Protein AF-A0A538RX58-F1 (afdb_monomer)

Solvent-accessible surface area (backbone atoms only — not comparable to full-atom values): 6208 Å² total; per-residue (Å²): 136,82,86,80,87,74,82,78,65,51,44,87,53,84,50,58,79,30,66,42,41,58,89,56,46,35,53,77,46,45,59,101,43,71,81,45,42,56,52,70,62,22,20,57,83,70,78,24,70,17,90,49,61,47,66,46,66,58,78,89,60,48,51,90,62,42,38,82,47,76,80,51,98,40,33,25,27,46,24,38,63,47,74,40,32,39,45,56,51,52,50,51,59,58,67,35,59,86,58,54,40,82,71,49,102

Structure (mmCIF, N/CA/C/O backbone):
data_AF-A0A538RX58-F1
#
_entry.id   AF-A0A538RX58-F1
#
loop_
_atom_site.group_PDB
_atom_site.id
_atom_site.type_symbol
_atom_site.label_atom_id
_atom_site.label_alt_id
_atom_site.label_comp_id
_atom_site.label_asym_id
_atom_site.label_entity_id
_atom_site.label_seq_id
_atom_site.pdbx_PDB_ins_code
_atom_site.Cartn_x
_atom_site.Cartn_y
_atom_site.Cartn_z
_atom_site.occupancy
_atom_site.B_iso_or_equiv
_atom_site.auth_seq_id
_atom_site.auth_comp_id
_atom_site.auth_asym_id
_atom_site.auth_atom_id
_atom_site.pdbx_PDB_model_num
ATOM 1 N N . MET A 1 1 ? 0.007 29.037 -10.580 1.00 37.41 1 MET A N 1
ATOM 2 C CA . MET A 1 1 ? 1.053 28.336 -9.804 1.00 37.41 1 MET A CA 1
ATOM 3 C C . MET A 1 1 ? 0.387 27.692 -8.600 1.00 37.41 1 MET A C 1
ATOM 5 O O . MET A 1 1 ? -0.300 28.411 -7.888 1.00 37.41 1 MET A O 1
ATOM 9 N N . ARG A 1 2 ? 0.517 26.377 -8.388 1.00 37.91 2 ARG A N 1
ATOM 10 C CA . ARG A 1 2 ? 0.155 25.761 -7.100 1.00 37.91 2 ARG A CA 1
ATOM 11 C C . ARG A 1 2 ? 1.420 25.754 -6.229 1.00 37.91 2 ARG A C 1
ATOM 13 O O . ARG A 1 2 ? 2.435 25.262 -6.720 1.00 37.91 2 ARG A O 1
ATOM 20 N N . PRO A 1 3 ? 1.408 26.342 -5.022 1.00 44.53 3 PRO A N 1
ATOM 21 C CA . PRO A 1 3 ? 2.549 26.289 -4.115 1.00 44.53 3 PRO A CA 1
ATOM 22 C C . PRO A 1 3 ? 2.829 24.832 -3.747 1.00 44.53 3 PRO A C 1
ATOM 24 O O . PRO A 1 3 ? 1.912 24.100 -3.379 1.00 44.53 3 PRO A O 1
ATOM 27 N N . GLY A 1 4 ? 4.078 24.404 -3.903 1.00 45.44 4 GLY A N 1
ATOM 28 C CA . GLY A 1 4 ? 4.530 23.103 -3.435 1.00 45.44 4 GLY A CA 1
ATOM 29 C C . GLY A 1 4 ? 4.722 23.063 -1.919 1.00 45.44 4 GLY A C 1
ATOM 30 O O . GLY A 1 4 ? 4.778 24.091 -1.247 1.00 45.44 4 GLY A O 1
ATOM 31 N N . THR A 1 5 ? 4.914 21.835 -1.437 1.00 52.41 5 THR A N 1
ATOM 32 C CA . THR A 1 5 ? 5.430 21.436 -0.116 1.00 52.41 5 THR A CA 1
ATOM 33 C C . THR A 1 5 ? 4.485 21.527 1.081 1.00 52.41 5 THR A C 1
ATOM 35 O O . THR A 1 5 ? 4.715 22.225 2.059 1.00 52.41 5 THR A O 1
ATOM 38 N N . SER A 1 6 ? 3.481 20.662 1.076 1.00 47.69 6 SER A N 1
ATOM 39 C CA . SER A 1 6 ? 3.276 19.742 2.200 1.00 47.69 6 SER A CA 1
ATOM 40 C C . SER A 1 6 ? 2.978 18.395 1.557 1.00 47.69 6 SER A C 1
ATOM 42 O O . SER A 1 6 ? 2.060 18.316 0.744 1.00 47.69 6 SER A O 1
ATOM 44 N N . ALA A 1 7 ? 3.816 17.380 1.785 1.00 62.62 7 ALA A N 1
ATOM 45 C CA . ALA A 1 7 ? 3.441 16.029 1.386 1.00 62.62 7 ALA A CA 1
ATOM 46 C C . ALA A 1 7 ? 2.127 15.730 2.113 1.00 62.62 7 ALA A C 1
ATOM 48 O O . ALA A 1 7 ? 2.079 15.854 3.338 1.00 62.62 7 ALA A O 1
ATOM 49 N N . SER A 1 8 ? 1.057 15.462 1.367 1.00 76.38 8 SER A N 1
ATOM 50 C CA . SER A 1 8 ? -0.172 14.969 1.977 1.00 76.38 8 SER A CA 1
ATOM 51 C C . SER A 1 8 ? 0.196 13.711 2.761 1.00 76.38 8 SER A C 1
ATOM 53 O O . SER A 1 8 ? 0.907 12.869 2.206 1.00 76.38 8 SER A O 1
ATOM 55 N N . PRO A 1 9 ? -0.176 13.616 4.044 1.00 87.06 9 PRO A N 1
ATOM 56 C CA . PRO A 1 9 ? 0.128 12.425 4.814 1.00 87.06 9 PRO A CA 1
ATOM 57 C C . PRO A 1 9 ? -0.639 11.236 4.223 1.00 87.06 9 PRO A C 1
ATOM 59 O O . PRO A 1 9 ? -1.719 11.422 3.660 1.00 87.06 9 PRO A O 1
ATOM 62 N N . ASP A 1 10 ? -0.078 10.033 4.354 1.00 91.12 10 ASP A N 1
ATOM 63 C CA . ASP A 1 10 ? -0.690 8.803 3.831 1.00 91.12 10 ASP A CA 1
ATOM 64 C C . ASP A 1 10 ? -2.061 8.528 4.474 1.00 91.12 10 ASP A C 1
ATOM 66 O O . ASP A 1 10 ? -2.950 7.991 3.822 1.00 91.12 10 ASP A O 1
ATOM 70 N N . VAL A 1 11 ? -2.232 8.939 5.737 1.00 94.31 11 VAL A N 1
ATOM 71 C CA . VAL A 1 11 ? -3.494 8.969 6.492 1.00 94.31 11 VAL A CA 1
ATOM 72 C C . VAL A 1 11 ? -3.547 10.238 7.352 1.00 94.31 11 VAL A C 1
ATOM 74 O O . VAL A 1 11 ? -2.509 10.785 7.722 1.00 94.31 11 VAL A O 1
ATOM 77 N N . LEU A 1 12 ? -4.743 10.722 7.705 1.00 93.00 12 LEU A N 1
ATOM 78 C CA . LEU A 1 12 ? -4.903 11.943 8.518 1.00 93.00 12 LEU A CA 1
ATOM 79 C C . LEU A 1 12 ? -4.665 11.735 10.027 1.00 93.00 12 LEU A C 1
ATOM 81 O O . LEU A 1 12 ? -4.467 12.713 10.750 1.00 93.00 12 LEU A O 1
ATOM 85 N N . ALA A 1 13 ? -4.701 10.488 10.501 1.00 95.31 13 ALA A N 1
ATOM 86 C CA . ALA A 1 13 ? -4.491 10.124 11.900 1.00 95.31 13 ALA A CA 1
ATOM 87 C C . ALA A 1 13 ? -3.049 10.403 12.358 1.00 95.31 13 ALA A C 1
ATOM 89 O O . ALA A 1 13 ? -2.094 10.116 11.635 1.00 95.31 13 ALA A O 1
ATOM 90 N N . VAL A 1 14 ? -2.883 10.933 13.576 1.00 95.00 14 VAL A N 1
ATOM 91 C CA . VAL A 1 14 ? -1.569 11.325 14.122 1.00 95.00 14 VAL A CA 1
ATOM 92 C C . VAL A 1 14 ? -1.220 10.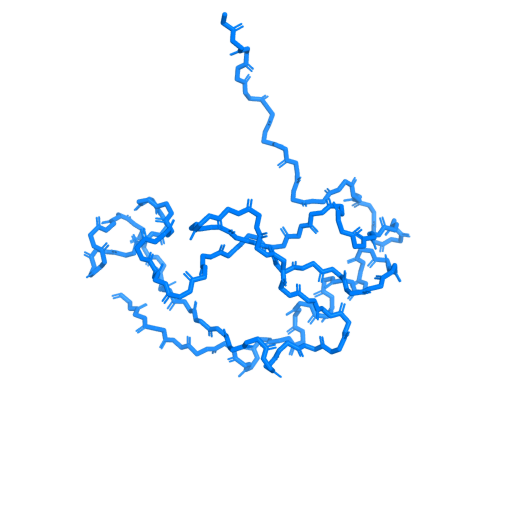537 15.383 1.00 95.00 14 VAL A C 1
ATOM 94 O O . VAL A 1 14 ? -0.078 10.113 15.552 1.00 95.00 14 VAL A O 1
ATOM 97 N N . ASN A 1 15 ? -2.187 10.336 16.277 1.00 97.69 15 ASN A N 1
ATOM 98 C CA . ASN A 1 15 ? -1.999 9.603 17.523 1.00 97.69 15 ASN A CA 1
ATOM 99 C C . ASN A 1 15 ? -2.380 8.126 17.352 1.00 97.69 15 ASN A C 1
ATOM 101 O O . ASN A 1 15 ? -3.286 7.820 16.579 1.00 97.69 15 ASN A O 1
ATOM 105 N N . PRO A 1 16 ? -1.784 7.205 18.130 1.00 97.75 16 PRO A N 1
ATOM 106 C CA . PRO A 1 16 ? -2.085 5.772 18.041 1.00 97.75 16 PRO A CA 1
ATOM 107 C C . PRO A 1 16 ? -3.571 5.423 18.197 1.00 97.75 16 PRO A C 1
ATOM 109 O O . PRO A 1 16 ? -4.029 4.432 17.643 1.00 97.75 16 PRO A O 1
ATOM 112 N N . THR A 1 17 ? -4.323 6.237 18.941 1.00 98.19 17 THR A N 1
ATOM 113 C CA . THR A 1 17 ? -5.758 6.053 19.203 1.00 98.19 17 THR A CA 1
ATOM 114 C C . THR A 1 17 ? -6.667 6.767 18.204 1.00 98.19 17 THR A C 1
ATOM 116 O O . THR A 1 17 ? -7.884 6.637 18.310 1.00 98.19 17 THR A O 1
ATOM 119 N N . ASP A 1 18 ? -6.111 7.563 17.288 1.00 98.06 18 ASP A N 1
ATOM 120 C CA . ASP A 1 18 ? -6.902 8.248 16.267 1.00 98.06 18 ASP A CA 1
ATOM 121 C C . ASP A 1 18 ? -7.493 7.215 15.304 1.00 98.06 18 ASP A C 1
ATOM 123 O O . ASP A 1 18 ? -6.868 6.197 15.006 1.00 98.06 18 ASP A O 1
ATOM 127 N N . SER A 1 19 ? -8.706 7.474 14.822 1.00 97.81 19 SER A N 1
ATOM 128 C CA . SER A 1 19 ? -9.387 6.586 13.880 1.00 97.81 19 SER A CA 1
ATOM 129 C C . SER A 1 19 ? -8.802 6.726 12.476 1.00 97.81 19 SER A C 1
ATOM 131 O O . SER A 1 19 ? -8.550 7.839 12.018 1.00 97.81 19 SER A O 1
ATOM 133 N N . VAL A 1 20 ? -8.674 5.601 11.779 1.00 98.00 20 VAL A N 1
ATOM 134 C CA . VAL A 1 20 ? -8.426 5.500 10.339 1.00 98.00 20 VAL A CA 1
ATOM 135 C C . VAL A 1 20 ? -9.594 4.723 9.737 1.00 98.00 20 VAL A C 1
ATOM 137 O O . VAL A 1 20 ? -9.904 3.616 10.187 1.00 98.00 20 VAL A O 1
ATOM 140 N N . CYS A 1 21 ? -10.279 5.313 8.763 1.00 97.44 21 CYS A N 1
ATOM 141 C CA . CYS A 1 21 ? -11.409 4.698 8.077 1.00 97.44 21 CYS A CA 1
ATOM 142 C C . CYS A 1 21 ? -11.021 4.256 6.654 1.00 97.44 21 CYS A C 1
ATOM 144 O O . CYS A 1 21 ? -10.104 4.832 6.063 1.00 97.44 21 CYS A O 1
ATOM 146 N N . PRO A 1 22 ? -11.742 3.281 6.068 1.00 97.75 22 PRO A N 1
ATOM 147 C CA . PRO A 1 22 ? -11.632 2.990 4.640 1.00 97.75 22 PRO A CA 1
ATOM 148 C C . PRO A 1 22 ? -11.812 4.273 3.814 1.00 97.75 22 PRO A C 1
ATOM 150 O O . PRO A 1 22 ? -12.714 5.071 4.092 1.00 97.75 22 PRO A O 1
ATOM 153 N N . GLY A 1 23 ? -10.954 4.490 2.817 1.00 95.44 23 GLY A N 1
ATOM 154 C CA . GLY A 1 23 ? -10.936 5.702 1.996 1.00 95.44 23 GLY A CA 1
ATOM 155 C C . GLY A 1 23 ? -10.150 6.898 2.557 1.00 95.44 23 GLY A C 1
ATOM 156 O O . GLY A 1 23 ? -9.952 7.861 1.814 1.00 95.44 23 GLY A O 1
ATOM 157 N N . ASP A 1 24 ? -9.646 6.850 3.798 1.00 94.38 24 ASP A N 1
ATOM 158 C CA . ASP A 1 24 ? -8.797 7.918 4.371 1.00 94.38 24 ASP A CA 1
ATOM 159 C C . ASP A 1 24 ? -7.350 7.899 3.839 1.00 94.38 24 ASP A C 1
ATOM 161 O O . ASP A 1 24 ? -6.551 8.779 4.174 1.00 94.38 24 ASP A O 1
ATOM 165 N N . GLY A 1 25 ? -7.016 6.907 3.008 1.00 94.75 25 GLY A N 1
ATOM 166 C CA . GLY A 1 25 ? -5.677 6.659 2.487 1.00 94.75 25 GLY A CA 1
ATOM 167 C C . GLY A 1 25 ? -5.037 5.419 3.110 1.00 94.75 25 GLY A C 1
ATOM 168 O O . GLY A 1 25 ? -5.701 4.608 3.750 1.00 94.75 25 GLY A O 1
ATOM 169 N N . GLY A 1 26 ? -3.738 5.243 2.891 1.00 96.50 26 GLY A N 1
ATOM 170 C CA . GLY A 1 26 ? -3.040 4.035 3.310 1.00 96.50 26 GLY A CA 1
ATOM 171 C C . GLY A 1 26 ? -1.636 3.918 2.735 1.00 96.50 26 GLY A C 1
ATOM 172 O O . GLY A 1 26 ? -1.069 4.870 2.198 1.00 96.50 26 GLY A O 1
ATOM 173 N N . MET A 1 27 ? -1.060 2.723 2.840 1.00 96.81 27 MET A N 1
ATOM 174 C CA . MET A 1 27 ? 0.288 2.463 2.347 1.00 96.81 27 MET A CA 1
ATOM 175 C C . MET A 1 27 ? 0.282 2.369 0.818 1.00 96.81 27 MET A C 1
ATOM 177 O O . MET A 1 27 ? -0.330 1.466 0.252 1.00 96.81 27 MET A O 1
ATOM 181 N N . SER A 1 28 ? 0.980 3.291 0.154 1.00 96.00 28 SER A N 1
ATOM 182 C CA . SER A 1 28 ? 1.081 3.338 -1.311 1.00 96.00 28 SER A CA 1
ATOM 183 C C . SER A 1 28 ? 1.764 2.094 -1.891 1.00 96.00 28 SER A C 1
ATOM 185 O O . SER A 1 28 ? 2.843 1.700 -1.439 1.00 96.00 28 SER A O 1
ATOM 187 N N . VAL A 1 29 ? 1.184 1.530 -2.949 1.00 96.94 29 VAL A N 1
ATOM 188 C CA . VAL A 1 29 ? 1.716 0.390 -3.708 1.00 96.94 29 VAL A CA 1
ATOM 189 C C . VAL A 1 29 ? 1.528 0.603 -5.216 1.00 96.94 29 VAL A C 1
ATOM 191 O O . VAL A 1 29 ? 0.706 1.410 -5.651 1.00 96.94 29 VAL A O 1
ATOM 194 N N . ALA A 1 30 ? 2.303 -0.117 -6.030 1.00 97.00 30 ALA A N 1
ATOM 195 C CA . ALA A 1 30 ? 2.083 -0.207 -7.473 1.00 97.00 30 ALA A CA 1
ATOM 196 C C . ALA A 1 30 ? 1.505 -1.598 -7.794 1.00 97.00 30 ALA A C 1
ATOM 198 O O . ALA A 1 30 ? 2.161 -2.585 -7.450 1.00 97.00 30 ALA A O 1
ATOM 199 N N . PRO A 1 31 ? 0.312 -1.695 -8.408 1.00 96.25 31 PRO A N 1
ATOM 200 C CA . PRO A 1 31 ? -0.266 -2.977 -8.801 1.00 96.25 31 PRO A CA 1
ATOM 201 C C . PRO A 1 31 ? 0.437 -3.556 -10.034 1.00 96.25 31 PRO A C 1
ATOM 203 O O . PRO A 1 31 ? 0.870 -2.800 -10.904 1.00 96.25 31 PRO A O 1
ATOM 206 N N . ASP A 1 32 ? 0.489 -4.889 -10.106 1.00 92.88 32 ASP A N 1
ATOM 207 C CA . ASP A 1 32 ? 0.906 -5.743 -11.235 1.00 92.88 32 ASP A CA 1
ATOM 208 C C . ASP A 1 32 ? 2.335 -5.556 -11.781 1.00 92.88 32 ASP A C 1
ATOM 210 O O . ASP A 1 32 ? 3.121 -6.503 -11.827 1.00 92.88 32 ASP A O 1
ATOM 214 N N . ASP A 1 33 ? 2.682 -4.346 -12.220 1.00 92.81 33 ASP A N 1
ATOM 215 C CA . ASP A 1 33 ? 3.961 -4.007 -12.836 1.00 92.81 33 ASP A CA 1
ATOM 216 C C . ASP A 1 33 ? 4.782 -3.089 -11.913 1.00 92.81 33 ASP A C 1
ATOM 218 O O . ASP A 1 33 ? 4.414 -1.927 -11.689 1.00 92.81 33 ASP A O 1
ATOM 222 N N . PRO A 1 34 ? 5.962 -3.526 -11.429 1.00 93.06 34 PRO A N 1
ATOM 223 C CA . PRO A 1 34 ? 6.833 -2.666 -10.635 1.00 93.06 34 PRO A CA 1
ATOM 224 C C . PRO A 1 34 ? 7.351 -1.455 -11.431 1.00 93.06 34 PRO A C 1
ATOM 226 O O . PRO A 1 34 ? 7.859 -0.506 -10.832 1.00 93.06 34 PRO A O 1
ATOM 229 N N . GLY A 1 35 ? 7.195 -1.429 -12.760 1.00 93.31 35 GLY A N 1
ATOM 230 C CA . GLY A 1 35 ? 7.355 -0.252 -13.613 1.00 93.31 35 GLY A CA 1
ATOM 231 C C . GLY A 1 35 ? 6.433 0.923 -13.257 1.00 93.31 35 GLY A C 1
ATOM 232 O O . GLY A 1 35 ? 6.776 2.064 -13.582 1.00 93.31 35 GLY A O 1
ATOM 233 N 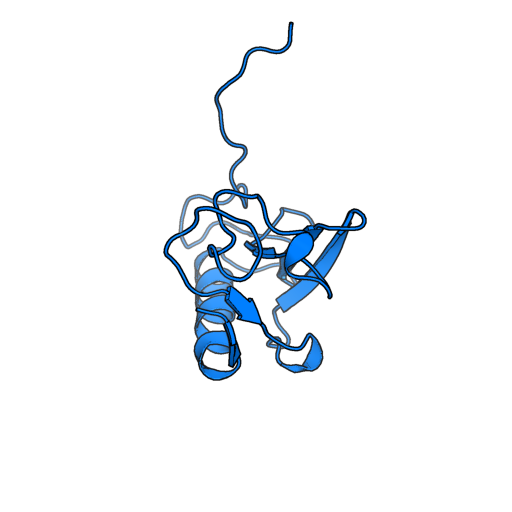N . GLY A 1 36 ? 5.337 0.688 -12.527 1.00 93.88 36 GLY A N 1
ATOM 234 C CA . GLY A 1 36 ? 4.470 1.730 -11.966 1.00 93.88 36 GLY A CA 1
ATOM 235 C C . GLY A 1 36 ? 5.102 2.514 -10.809 1.00 93.88 36 GLY A C 1
ATOM 236 O O . GLY A 1 36 ? 4.756 3.672 -10.575 1.00 93.88 36 GLY A O 1
ATOM 237 N N . LEU A 1 37 ? 6.099 1.941 -10.122 1.00 95.12 37 LEU A N 1
ATOM 238 C CA . LEU A 1 37 ? 6.782 2.616 -9.017 1.00 95.12 37 LEU A CA 1
ATOM 239 C C . LEU A 1 37 ? 7.567 3.848 -9.507 1.00 95.12 37 LEU A C 1
ATOM 241 O O . LEU A 1 37 ? 8.202 3.798 -10.567 1.00 95.12 37 LEU A O 1
ATOM 245 N N . PRO A 1 38 ? 7.645 4.937 -8.717 1.00 94.25 38 PRO A N 1
ATOM 246 C CA . PRO A 1 38 ? 8.464 6.095 -9.058 1.00 94.25 38 PRO A CA 1
ATOM 247 C C . PRO A 1 38 ? 9.930 5.723 -9.312 1.00 94.25 38 PRO A C 1
ATOM 249 O O . PRO A 1 38 ? 10.519 4.916 -8.593 1.00 94.25 38 PRO A O 1
ATOM 252 N N . ARG A 1 39 ? 10.578 6.389 -10.278 1.00 95.25 39 ARG A N 1
ATOM 253 C CA . ARG A 1 39 ? 11.976 6.111 -10.677 1.00 95.25 39 ARG A CA 1
ATOM 254 C C . ARG A 1 39 ? 12.970 6.070 -9.506 1.00 95.25 39 ARG A C 1
ATOM 256 O O . ARG A 1 39 ? 13.937 5.317 -9.552 1.00 95.25 39 ARG A O 1
ATOM 263 N N . HIS A 1 40 ? 12.755 6.886 -8.474 1.00 94.81 40 HIS A N 1
ATOM 264 C CA . HIS A 1 40 ? 13.628 6.945 -7.297 1.00 94.81 40 HIS A CA 1
ATOM 265 C C . HIS A 1 40 ? 13.385 5.818 -6.276 1.00 94.81 40 HIS A C 1
ATOM 267 O O . HIS A 1 40 ? 14.198 5.649 -5.374 1.00 94.81 40 HIS A O 1
ATOM 273 N N . ARG A 1 41 ? 12.287 5.063 -6.409 1.00 94.44 41 ARG A N 1
ATOM 274 C CA . ARG A 1 41 ? 11.945 3.887 -5.591 1.00 94.44 41 ARG A CA 1
ATOM 275 C C . ARG A 1 41 ? 12.273 2.565 -6.283 1.00 94.44 41 ARG A C 1
ATOM 277 O O . ARG A 1 41 ? 12.444 1.565 -5.604 1.00 94.44 41 ARG A O 1
ATOM 284 N N . ARG A 1 42 ? 12.392 2.555 -7.613 1.00 95.12 42 ARG A N 1
ATOM 285 C CA . ARG A 1 42 ? 12.782 1.361 -8.379 1.00 95.12 42 ARG A CA 1
ATOM 286 C C . ARG A 1 42 ? 14.297 1.146 -8.380 1.00 95.12 42 ARG A C 1
ATOM 288 O O . ARG A 1 42 ? 15.015 2.123 -8.601 1.00 95.12 42 ARG A O 1
ATOM 295 N N . PRO A 1 43 ? 14.795 -0.090 -8.232 1.00 95.88 43 PRO A N 1
ATOM 296 C CA . PRO A 1 43 ? 16.209 -0.403 -8.391 1.00 95.88 43 PRO A CA 1
ATOM 297 C C . PRO A 1 43 ? 16.673 -0.263 -9.847 1.00 95.88 43 PRO A C 1
ATOM 299 O O . PRO A 1 43 ? 15.872 -0.175 -10.784 1.00 95.88 43 PRO A O 1
ATOM 302 N N . ALA A 1 44 ? 17.994 -0.248 -10.046 1.00 95.81 44 ALA A N 1
ATOM 303 C CA . ALA A 1 44 ? 18.611 -0.106 -11.368 1.00 95.81 44 ALA A CA 1
ATOM 304 C C . ALA A 1 44 ? 18.230 -1.243 -12.333 1.00 95.81 44 ALA A C 1
ATOM 306 O O . ALA A 1 44 ? 18.064 -1.000 -13.528 1.00 95.81 44 ALA A O 1
ATOM 307 N N . SER A 1 45 ? 18.019 -2.454 -11.809 1.00 94.75 45 SER A N 1
ATOM 308 C CA . SER A 1 45 ? 17.525 -3.626 -12.546 1.00 94.75 45 SER A CA 1
ATOM 309 C C . SER A 1 45 ? 16.145 -3.405 -13.186 1.00 94.75 45 SER A C 1
ATOM 311 O O . SER A 1 45 ? 15.840 -4.031 -14.196 1.00 94.75 45 SER A O 1
ATOM 313 N N . LEU A 1 46 ? 15.353 -2.454 -12.672 1.00 94.44 46 LEU A N 1
ATOM 314 C CA . LEU A 1 46 ? 14.059 -2.016 -13.217 1.00 94.44 46 LEU A CA 1
ATOM 315 C C . LEU A 1 46 ? 14.111 -0.597 -13.823 1.00 94.44 46 LEU A C 1
ATOM 317 O O . LEU A 1 46 ? 13.119 0.143 -13.844 1.00 94.44 46 LEU A O 1
ATOM 321 N N . GLY A 1 47 ? 15.294 -0.159 -14.263 1.00 94.50 47 GLY A N 1
ATOM 322 C CA . GLY A 1 47 ? 15.493 1.151 -14.893 1.00 94.50 47 GLY A CA 1
ATOM 323 C C . GLY A 1 47 ? 15.320 2.350 -13.950 1.00 94.50 47 GLY A C 1
ATOM 324 O O . GLY A 1 47 ? 15.069 3.468 -14.411 1.00 94.50 47 GLY A O 1
ATOM 325 N N . GLY A 1 48 ? 15.404 2.136 -12.635 1.00 95.81 48 GLY A N 1
ATOM 326 C CA . GLY A 1 48 ? 15.347 3.187 -11.620 1.00 95.81 48 GLY A CA 1
ATOM 327 C C . GLY A 1 48 ? 16.713 3.600 -11.062 1.00 95.81 48 GLY A C 1
ATOM 328 O O . GLY A 1 48 ? 17.759 3.299 -11.632 1.00 95.81 48 GLY A O 1
ATOM 329 N N . ILE A 1 49 ? 16.691 4.348 -9.956 1.00 97.06 49 ILE A N 1
ATOM 330 C CA . ILE A 1 49 ? 17.887 4.783 -9.198 1.00 97.06 49 ILE A CA 1
ATOM 331 C C . ILE A 1 49 ? 17.777 4.520 -7.688 1.00 97.06 49 ILE A C 1
ATOM 333 O O . ILE A 1 49 ? 18.613 4.989 -6.914 1.00 97.06 49 ILE A O 1
ATOM 337 N N . GLY A 1 50 ? 16.720 3.830 -7.267 1.00 95.38 50 GLY A N 1
ATOM 338 C CA . GLY A 1 50 ? 16.538 3.371 -5.899 1.00 95.38 50 GLY A CA 1
ATOM 339 C C . GLY A 1 50 ? 17.616 2.363 -5.509 1.00 95.38 50 GLY A C 1
ATOM 340 O O . GLY A 1 50 ? 18.202 1.690 -6.359 1.00 95.38 50 GLY A O 1
ATOM 341 N N . ARG A 1 51 ? 17.896 2.293 -4.208 1.00 95.50 51 ARG A N 1
ATOM 342 C CA . ARG A 1 51 ? 18.868 1.352 -3.626 1.00 95.50 51 ARG A CA 1
ATOM 343 C C . ARG A 1 51 ? 18.201 0.152 -2.964 1.00 95.50 51 ARG A C 1
ATOM 345 O O . ARG A 1 51 ? 18.885 -0.815 -2.645 1.00 95.50 51 ARG A O 1
ATOM 352 N N . ASP A 1 52 ? 16.897 0.248 -2.737 1.00 95.19 52 ASP A N 1
ATOM 353 C CA . ASP A 1 52 ? 16.132 -0.752 -2.013 1.00 95.19 52 ASP A CA 1
ATOM 354 C C . ASP A 1 52 ? 15.538 -1.787 -2.982 1.00 95.19 52 ASP A C 1
ATOM 356 O O . ASP A 1 52 ? 15.184 -1.436 -4.114 1.00 95.19 52 ASP A O 1
ATOM 360 N N . PRO A 1 53 ? 15.416 -3.057 -2.553 1.00 95.94 53 PRO A N 1
ATOM 361 C CA . PRO A 1 53 ? 14.656 -4.060 -3.288 1.00 95.94 53 PRO A CA 1
ATOM 362 C C . PRO A 1 53 ? 13.194 -3.667 -3.479 1.00 95.94 53 PRO A C 1
ATOM 364 O O . PRO A 1 53 ? 12.609 -2.971 -2.649 1.00 95.94 53 PRO A O 1
ATOM 367 N N . VAL A 1 54 ? 12.574 -4.246 -4.506 1.00 96.88 54 VAL A N 1
ATOM 368 C CA . VAL A 1 54 ? 11.113 -4.287 -4.621 1.00 96.88 54 VAL A CA 1
ATOM 369 C C . VAL A 1 54 ? 10.614 -5.600 -4.033 1.00 96.88 54 VAL A C 1
ATOM 371 O O . VAL A 1 54 ? 11.153 -6.674 -4.322 1.00 96.88 54 VAL A O 1
ATOM 374 N N . TRP A 1 55 ? 9.572 -5.499 -3.219 1.00 97.56 55 TRP A N 1
ATOM 375 C CA . TRP A 1 55 ? 8.830 -6.621 -2.658 1.00 97.56 55 TRP A CA 1
ATOM 376 C C . TRP A 1 55 ? 7.414 -6.607 -3.221 1.00 97.56 55 TRP A C 1
ATOM 378 O O . TRP A 1 55 ? 6.908 -5.543 -3.575 1.00 97.56 55 TRP A O 1
ATOM 388 N N . TYR A 1 56 ? 6.791 -7.776 -3.285 1.00 97.44 56 TYR A N 1
ATOM 389 C CA . TYR A 1 56 ? 5.392 -7.918 -3.668 1.00 97.44 56 TYR A CA 1
ATOM 390 C C . TYR A 1 56 ? 4.644 -8.764 -2.640 1.00 97.44 56 TYR A C 1
ATOM 392 O O . TYR A 1 56 ? 5.253 -9.534 -1.892 1.00 97.44 56 TYR A O 1
ATOM 400 N N . ILE A 1 57 ? 3.330 -8.600 -2.616 1.00 97.94 57 ILE A N 1
ATOM 401 C CA . ILE A 1 57 ? 2.378 -9.376 -1.829 1.00 97.94 57 ILE A CA 1
ATOM 402 C C . ILE A 1 57 ? 1.178 -9.663 -2.733 1.00 97.94 57 ILE A C 1
ATOM 404 O O . ILE A 1 57 ? 0.858 -8.836 -3.588 1.00 97.94 57 ILE A O 1
ATOM 408 N N . GLU A 1 58 ? 0.562 -10.830 -2.579 1.00 97.06 58 GLU A N 1
ATOM 409 C CA . GLU A 1 58 ? -0.701 -11.139 -3.255 1.00 97.06 58 GLU A CA 1
ATOM 410 C C . GLU A 1 58 ? -1.858 -10.515 -2.467 1.00 97.06 58 GLU A C 1
ATOM 412 O O . GLU A 1 58 ? -1.797 -10.433 -1.242 1.00 97.06 58 GLU A O 1
ATOM 417 N N . GLU A 1 59 ? -2.927 -10.096 -3.139 1.00 95.69 59 GLU A N 1
ATOM 418 C CA . GLU A 1 59 ? -4.084 -9.498 -2.455 1.00 95.69 59 GLU A CA 1
ATOM 419 C C . GLU A 1 59 ? -4.730 -10.473 -1.454 1.00 95.69 59 GLU A C 1
ATOM 421 O O . GLU A 1 59 ? -5.066 -10.078 -0.340 1.00 95.69 59 GLU A O 1
ATOM 426 N N . ASP A 1 60 ? -4.781 -11.767 -1.791 1.00 95.56 60 ASP A N 1
ATOM 427 C CA . ASP A 1 60 ? -5.267 -12.840 -0.907 1.00 95.56 60 ASP A CA 1
ATOM 428 C C . ASP A 1 60 ? -4.397 -13.041 0.351 1.00 95.56 60 ASP A C 1
ATOM 430 O O . ASP A 1 60 ? -4.848 -13.632 1.334 1.00 95.56 60 ASP A O 1
ATOM 434 N N . ASP A 1 61 ? -3.147 -12.565 0.327 1.00 97.19 61 ASP A N 1
ATOM 435 C CA . ASP A 1 61 ? -2.227 -12.624 1.463 1.00 97.19 61 ASP A CA 1
ATOM 436 C C . ASP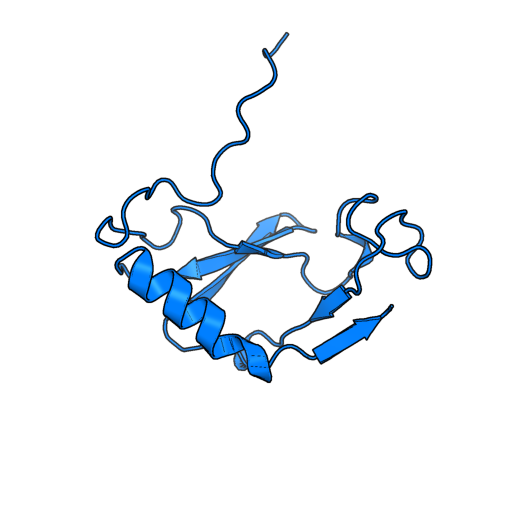 A 1 61 ? -2.393 -11.402 2.407 1.00 97.19 61 ASP A C 1
ATOM 438 O O . ASP A 1 61 ? -1.715 -11.314 3.442 1.00 97.19 61 ASP A O 1
ATOM 442 N N . LEU A 1 62 ? -3.289 -10.453 2.089 1.00 96.38 62 LEU A N 1
ATOM 443 C CA . LEU A 1 62 ? -3.660 -9.367 2.997 1.00 96.38 62 LEU A CA 1
ATOM 444 C C . LEU A 1 62 ? -4.496 -9.903 4.169 1.00 96.38 62 LEU A C 1
ATOM 446 O O . LEU A 1 62 ? -5.348 -10.779 4.034 1.00 96.38 62 LEU A O 1
ATOM 450 N N . ALA A 1 63 ? -4.243 -9.369 5.366 1.00 90.38 63 ALA A N 1
ATOM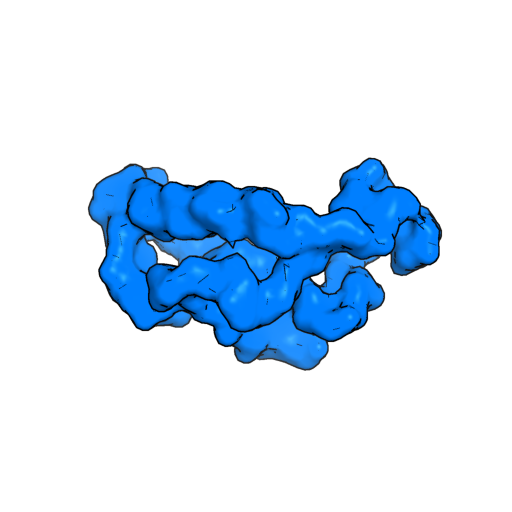 451 C CA . ALA A 1 63 ? -5.053 -9.694 6.536 1.00 90.38 63 ALA A CA 1
ATOM 452 C C . ALA A 1 63 ? -6.502 -9.196 6.340 1.00 90.38 63 ALA A C 1
ATOM 454 O O . ALA A 1 63 ? -6.682 -8.169 5.695 1.00 90.38 63 ALA A O 1
ATOM 455 N N . PRO A 1 64 ? -7.527 -9.819 6.960 1.00 93.19 64 PRO A N 1
ATOM 456 C CA . PRO A 1 64 ? -8.936 -9.426 6.779 1.00 93.19 64 PRO A CA 1
ATOM 457 C C . PRO A 1 64 ? -9.263 -7.964 7.123 1.00 93.19 64 PRO A C 1
ATOM 459 O O . PRO A 1 64 ? -10.277 -7.426 6.684 1.00 93.19 64 PRO A O 1
ATOM 462 N N . ASP A 1 65 ? -8.415 -7.335 7.936 1.00 97.06 65 ASP A N 1
ATOM 463 C CA . ASP A 1 65 ? -8.520 -5.937 8.355 1.00 97.06 65 ASP A CA 1
ATOM 464 C C . ASP A 1 65 ? -7.929 -4.952 7.322 1.00 97.06 65 ASP A C 1
ATOM 466 O O . ASP A 1 65 ? -8.030 -3.740 7.496 1.00 97.06 65 ASP A O 1
ATOM 470 N N . LEU A 1 66 ? -7.323 -5.451 6.243 1.00 98.38 66 LEU A N 1
ATOM 471 C CA . LEU A 1 66 ? -6.714 -4.669 5.173 1.00 98.38 66 LEU A CA 1
ATOM 472 C C . LEU A 1 66 ? -7.380 -4.988 3.837 1.00 98.38 66 LEU A C 1
ATOM 474 O O . LEU A 1 66 ? -7.757 -6.128 3.579 1.00 98.38 66 LEU A O 1
ATOM 478 N N . GLU A 1 67 ? -7.456 -3.995 2.964 1.00 98.00 67 GLU A N 1
ATOM 479 C CA . GLU A 1 67 ? -7.864 -4.181 1.576 1.00 98.00 67 GLU A CA 1
ATOM 480 C C . GLU A 1 67 ? -6.976 -3.374 0.630 1.00 98.00 67 GLU A C 1
ATOM 482 O O . GLU A 1 67 ? -6.407 -2.340 0.999 1.00 98.00 67 GLU A O 1
ATOM 487 N N . PHE A 1 68 ? -6.837 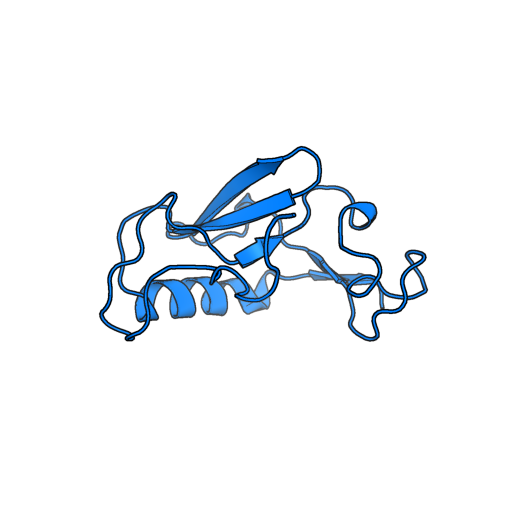-3.864 -0.600 1.00 98.06 68 PHE A N 1
ATOM 488 C CA . PHE A 1 68 ? -6.219 -3.106 -1.674 1.00 98.06 68 PHE A CA 1
ATOM 489 C C . PHE A 1 68 ? -7.281 -2.257 -2.375 1.00 98.06 68 PHE A C 1
ATOM 491 O O . PHE A 1 68 ? -8.271 -2.770 -2.893 1.00 98.06 68 PHE A O 1
ATOM 498 N N . ARG A 1 69 ? -7.047 -0.946 -2.455 1.00 97.12 69 ARG A N 1
ATOM 499 C CA . ARG A 1 69 ? -7.857 -0.029 -3.257 1.00 97.12 69 ARG A CA 1
ATOM 500 C C . ARG A 1 69 ? -7.005 0.615 -4.337 1.00 97.12 69 ARG A C 1
ATOM 502 O O . ARG A 1 69 ? -6.142 1.452 -4.065 1.00 97.12 69 ARG A O 1
ATOM 509 N N . GLN A 1 70 ? -7.298 0.284 -5.589 1.00 96.94 70 GLN A N 1
ATOM 510 C CA . GLN A 1 70 ? -6.678 0.931 -6.738 1.00 96.94 70 GLN A CA 1
ATOM 511 C C . GLN A 1 70 ? -7.281 2.325 -6.970 1.00 96.94 70 GLN A C 1
ATOM 513 O O . GLN A 1 70 ? -8.491 2.464 -7.148 1.00 96.94 70 GLN A O 1
ATOM 518 N N . ASP A 1 71 ? -6.444 3.365 -6.988 1.00 94.06 71 ASP A N 1
ATOM 519 C CA . ASP A 1 71 ? -6.881 4.750 -7.225 1.00 94.06 71 ASP A CA 1
ATOM 520 C C . ASP A 1 71 ? -6.474 5.290 -8.608 1.00 94.06 71 ASP A C 1
ATOM 522 O O . ASP A 1 71 ? -7.020 6.293 -9.076 1.00 94.06 71 ASP A O 1
ATOM 526 N N . SER A 1 72 ? -5.557 4.610 -9.303 1.00 94.50 72 SER A N 1
ATOM 527 C CA . SER A 1 72 ? -5.193 4.891 -10.690 1.00 94.50 72 SER A CA 1
ATOM 528 C C . SER A 1 72 ? -4.605 3.657 -11.381 1.00 94.50 72 SER A C 1
ATOM 530 O O . SER A 1 72 ? -4.354 2.626 -10.765 1.00 94.50 72 SER A O 1
ATOM 532 N N . ALA A 1 73 ? -4.325 3.757 -12.681 1.00 94.19 73 ALA A N 1
ATOM 533 C CA . ALA A 1 73 ? -3.806 2.632 -13.462 1.00 94.19 73 ALA A CA 1
ATOM 534 C C . ALA A 1 73 ? -2.461 2.065 -12.959 1.00 94.19 73 ALA A C 1
ATOM 536 O O . ALA A 1 73 ? -2.157 0.915 -13.244 1.00 94.19 73 ALA A O 1
ATOM 537 N N . VAL A 1 74 ? -1.655 2.857 -12.243 1.00 95.06 74 VAL A N 1
ATOM 538 C CA . VAL A 1 74 ? -0.296 2.475 -11.801 1.00 95.06 74 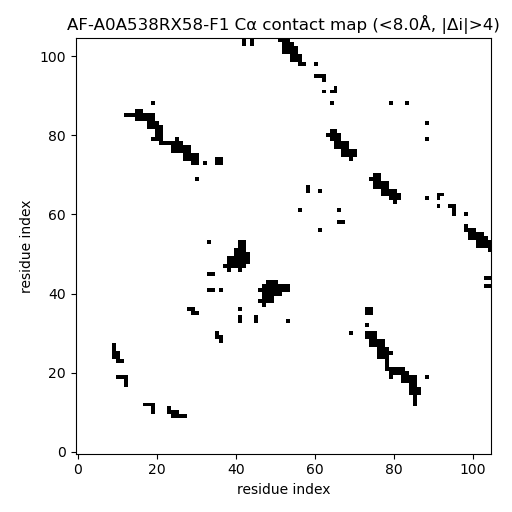VAL A CA 1
ATOM 539 C C . VAL A 1 74 ? -0.084 2.641 -10.296 1.00 95.06 74 VAL A C 1
ATOM 541 O O . VAL A 1 74 ? 1.042 2.528 -9.816 1.00 95.06 74 VAL A O 1
ATOM 544 N N . HIS A 1 75 ? -1.148 2.952 -9.556 1.00 96.12 75 HIS A N 1
ATOM 545 C CA . HIS A 1 75 ? -1.086 3.235 -8.129 1.00 96.12 75 HIS A CA 1
ATOM 546 C C . HIS A 1 75 ? -2.337 2.717 -7.424 1.00 96.12 75 HIS A C 1
ATOM 548 O O . HIS A 1 75 ? -3.448 2.754 -7.958 1.00 96.12 75 HIS A O 1
ATOM 554 N N . GLY A 1 76 ? -2.136 2.253 -6.203 1.00 96.75 76 GLY A N 1
ATOM 555 C CA . GLY A 1 76 ? -3.199 2.024 -5.250 1.00 96.75 76 GLY A CA 1
ATOM 556 C C . GLY A 1 76 ? -2.650 2.085 -3.838 1.00 96.75 76 GLY A C 1
ATOM 557 O O . GLY A 1 76 ? -1.467 2.353 -3.616 1.00 96.75 76 GLY A O 1
ATOM 558 N N . VAL A 1 77 ? -3.524 1.834 -2.880 1.00 97.69 77 VAL A N 1
ATOM 559 C CA . VAL A 1 77 ? -3.185 1.848 -1.462 1.00 97.69 77 VAL A CA 1
ATOM 560 C C . VAL A 1 77 ? -3.640 0.557 -0.804 1.00 97.69 77 VAL A C 1
ATOM 562 O O . VAL A 1 77 ? -4.669 -0.001 -1.174 1.00 97.69 77 VAL A O 1
ATOM 565 N N . ILE A 1 78 ? -2.869 0.094 0.175 1.00 98.31 78 ILE A N 1
ATOM 566 C CA . ILE A 1 78 ? -3.350 -0.856 1.178 1.00 98.31 78 ILE A CA 1
ATOM 567 C C . ILE A 1 78 ? -3.918 -0.021 2.323 1.00 98.31 78 ILE A C 1
ATOM 569 O O . ILE A 1 78 ? -3.171 0.712 2.981 1.00 98.31 78 ILE A O 1
ATOM 573 N N . GLU A 1 79 ? -5.225 -0.105 2.533 1.00 98.25 79 GLU A N 1
ATOM 574 C CA . GLU A 1 79 ? -5.973 0.674 3.524 1.00 98.25 79 GLU A CA 1
ATOM 575 C C . GLU A 1 79 ? -6.781 -0.239 4.461 1.00 98.25 79 GLU A C 1
ATOM 577 O O . GLU A 1 79 ? -6.854 -1.446 4.219 1.00 98.25 79 GLU A O 1
ATOM 582 N N . PRO A 1 80 ? -7.347 0.280 5.566 1.00 98.25 80 PRO A N 1
ATOM 583 C CA . PRO A 1 80 ? -8.229 -0.513 6.413 1.00 98.25 80 PRO A CA 1
ATOM 584 C C . PRO A 1 80 ? -9.495 -0.944 5.664 1.00 98.25 80 PRO A C 1
ATOM 586 O O . PRO A 1 80 ? -10.123 -0.113 5.019 1.00 98.25 80 PRO A O 1
ATOM 589 N N . SER A 1 81 ? -9.941 -2.189 5.850 1.00 97.94 81 SER A N 1
ATOM 590 C CA . SER A 1 81 ? -11.243 -2.676 5.347 1.00 97.94 81 SER A CA 1
ATOM 591 C C . SER A 1 81 ? -12.430 -2.284 6.246 1.00 97.94 81 SER A C 1
ATOM 593 O O . SER A 1 81 ? -13.603 -2.421 5.891 1.00 97.94 81 SER A O 1
ATOM 595 N N . ARG A 1 82 ? -12.137 -1.778 7.450 1.00 97.81 82 ARG A N 1
ATOM 596 C CA . ARG A 1 82 ? -13.096 -1.267 8.440 1.00 97.81 82 ARG A CA 1
ATOM 597 C C . ARG A 1 82 ? -12.468 -0.140 9.265 1.00 97.81 82 ARG A C 1
ATOM 599 O O . ARG A 1 82 ? -11.245 -0.078 9.355 1.00 97.81 82 ARG A O 1
ATOM 606 N N . PRO A 1 83 ? -13.264 0.708 9.941 1.00 98.12 83 PRO A N 1
ATOM 607 C CA . PRO A 1 83 ? -12.719 1.653 10.908 1.00 98.12 83 PRO A CA 1
ATOM 608 C C . PRO A 1 83 ? -11.913 0.943 12.007 1.00 98.12 83 PRO A C 1
ATOM 610 O O . PRO A 1 83 ? -12.364 -0.057 12.581 1.00 98.12 83 PRO A O 1
ATOM 613 N N . MET A 1 84 ? -10.729 1.473 12.297 1.00 98.38 84 MET A N 1
ATOM 614 C CA . MET A 1 84 ? -9.840 1.016 13.367 1.00 98.38 84 MET A CA 1
ATOM 615 C C . MET A 1 84 ? -8.940 2.159 13.837 1.00 98.38 84 MET A C 1
ATOM 617 O O . MET A 1 84 ? -8.888 3.220 13.219 1.00 98.38 84 MET A O 1
ATOM 621 N N . THR A 1 85 ? -8.237 1.968 14.944 1.00 98.50 85 THR A N 1
ATOM 622 C CA . THR A 1 85 ? -7.231 2.925 15.413 1.00 98.50 85 THR A CA 1
ATOM 623 C C . THR A 1 85 ? -5.974 2.895 14.538 1.00 98.50 85 THR A C 1
ATOM 625 O O . THR A 1 85 ? -5.666 1.885 13.903 1.00 98.50 85 THR A O 1
ATOM 628 N N . LEU A 1 86 ? -5.200 3.983 14.528 1.00 98.31 86 LEU A N 1
ATOM 629 C CA . LEU A 1 86 ? -3.914 4.040 13.827 1.00 98.31 86 LEU A CA 1
ATOM 630 C C . LEU A 1 86 ? -2.960 2.926 14.285 1.00 98.31 86 LEU A C 1
ATOM 632 O O . LEU A 1 86 ? -2.256 2.353 13.457 1.00 98.31 86 LEU A O 1
ATOM 636 N N . GLN A 1 87 ? -2.958 2.599 15.581 1.00 98.50 87 GLN A N 1
ATOM 637 C CA . GLN A 1 87 ? -2.166 1.491 16.115 1.00 98.50 87 GLN A CA 1
ATOM 638 C C . GLN A 1 87 ? -2.600 0.148 15.519 1.00 98.50 87 GLN A C 1
ATOM 640 O O . GLN A 1 87 ? -1.754 -0.598 15.036 1.00 98.50 87 GLN A O 1
ATOM 645 N N . GLU A 1 88 ? -3.904 -0.143 15.500 1.00 98.38 88 GLU A N 1
ATOM 646 C CA . GLU A 1 88 ? -4.430 -1.380 14.907 1.00 98.38 88 GLU A CA 1
ATOM 647 C C . GLU A 1 88 ? -4.087 -1.480 13.418 1.00 98.38 88 GLU A C 1
ATOM 649 O O . GLU A 1 88 ? -3.690 -2.547 12.957 1.00 98.38 88 GLU A O 1
ATOM 654 N N . PHE A 1 89 ? -4.165 -0.371 12.677 1.00 98.25 89 PHE A N 1
ATOM 655 C CA . PHE A 1 89 ? -3.794 -0.353 11.264 1.00 98.25 89 PHE A CA 1
ATOM 656 C C . PHE A 1 89 ? -2.303 -0.655 11.056 1.00 98.25 89 PHE A C 1
ATOM 658 O O . PHE A 1 89 ? -1.941 -1.470 10.206 1.00 98.25 89 PHE A O 1
ATOM 665 N N . GLN A 1 90 ? -1.425 -0.052 11.861 1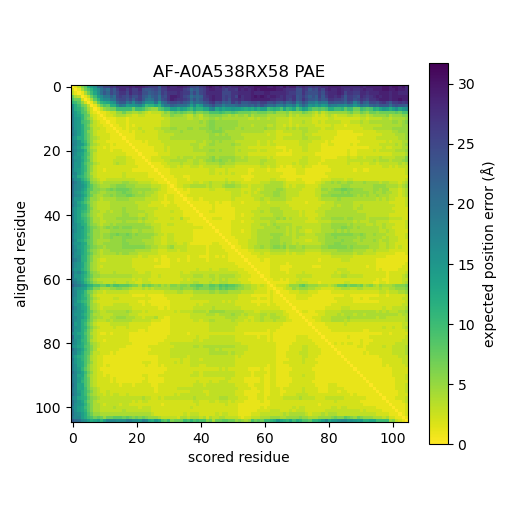.00 97.75 90 GLN A N 1
ATOM 666 C CA . GLN A 1 90 ? 0.014 -0.328 11.817 1.00 97.75 90 GLN A CA 1
ATOM 667 C C . GLN A 1 90 ? 0.337 -1.776 12.202 1.00 97.75 90 GLN A C 1
ATOM 669 O O . GLN A 1 90 ? 1.184 -2.400 11.560 1.00 97.75 90 GLN A O 1
ATOM 674 N N . ASP A 1 91 ? -0.351 -2.325 13.204 1.00 98.19 91 ASP A N 1
ATOM 675 C CA . ASP A 1 91 ? -0.194 -3.716 13.629 1.00 98.19 91 ASP A CA 1
ATOM 676 C C . ASP A 1 91 ? -0.686 -4.688 12.545 1.00 98.19 91 ASP A C 1
ATOM 678 O O . ASP A 1 91 ? -0.013 -5.682 12.260 1.00 98.19 91 ASP A O 1
ATOM 682 N N . ALA A 1 92 ? -1.802 -4.377 11.877 1.00 98.00 92 ALA A N 1
ATOM 683 C CA . ALA A 1 92 ? -2.312 -5.146 10.746 1.00 98.00 92 ALA A CA 1
ATOM 684 C C . ALA A 1 92 ? -1.316 -5.146 9.574 1.00 98.00 92 A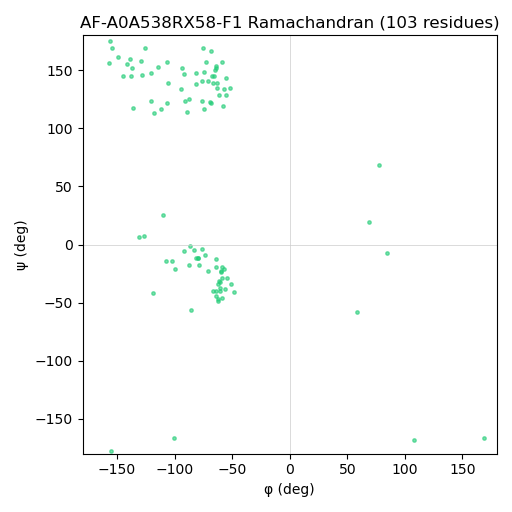LA A C 1
ATOM 686 O O . ALA A 1 92 ? -0.971 -6.214 9.060 1.00 98.00 92 ALA A O 1
ATOM 687 N N . LEU A 1 93 ? -0.772 -3.977 9.204 1.00 97.88 93 LEU A N 1
ATOM 688 C CA . LEU A 1 93 ? 0.283 -3.867 8.189 1.00 97.88 93 LEU A CA 1
ATOM 689 C C . LEU A 1 93 ? 1.527 -4.670 8.588 1.00 97.88 93 LEU A C 1
ATOM 691 O O . LEU A 1 93 ? 2.054 -5.437 7.781 1.00 97.88 93 LEU A O 1
ATOM 695 N N . ALA A 1 94 ? 1.983 -4.552 9.838 1.00 97.75 94 ALA A N 1
ATOM 696 C CA . ALA A 1 94 ? 3.123 -5.310 10.349 1.00 97.75 94 ALA A CA 1
ATOM 697 C C . ALA A 1 94 ? 2.870 -6.828 10.330 1.00 97.75 94 ALA A C 1
ATOM 699 O O . ALA A 1 94 ? 3.793 -7.600 10.053 1.00 97.75 94 ALA A O 1
ATOM 700 N N . GLY A 1 95 ? 1.626 -7.257 10.555 1.00 97.69 95 GLY A N 1
ATOM 701 C CA . GLY A 1 95 ? 1.192 -8.650 10.462 1.00 97.69 95 GLY A CA 1
ATOM 702 C C . GLY A 1 95 ? 1.409 -9.270 9.079 1.00 97.69 95 GLY A C 1
ATOM 703 O O . GLY A 1 95 ? 1.706 -10.461 8.983 1.00 97.69 95 GLY A O 1
ATOM 704 N N . THR A 1 96 ? 1.381 -8.466 8.010 1.00 97.75 96 THR A N 1
ATOM 705 C CA . THR A 1 96 ? 1.635 -8.946 6.637 1.00 97.75 96 THR A CA 1
ATOM 706 C C . THR A 1 96 ? 3.107 -9.255 6.356 1.00 97.75 96 THR A C 1
ATOM 708 O O . THR A 1 96 ? 3.419 -9.849 5.327 1.00 97.75 96 THR A O 1
ATOM 711 N N . ARG A 1 97 ? 4.045 -8.903 7.253 1.00 97.19 97 ARG A N 1
ATOM 712 C CA . ARG A 1 97 ? 5.501 -8.928 6.998 1.00 97.19 97 ARG A CA 1
ATOM 713 C C . ARG A 1 97 ? 6.023 -10.227 6.378 1.00 97.19 97 ARG A C 1
ATOM 715 O O . ARG A 1 97 ? 6.905 -10.163 5.529 1.00 97.19 97 ARG A O 1
ATOM 722 N N . GLN A 1 98 ? 5.530 -11.384 6.818 1.00 97.50 98 GLN A N 1
ATOM 723 C CA . GLN A 1 98 ? 6.006 -12.689 6.332 1.00 97.50 98 GLN A CA 1
ATOM 724 C C . GLN A 1 98 ? 5.425 -13.092 4.971 1.00 97.50 98 GLN A C 1
ATOM 726 O O . GLN A 1 98 ? 5.920 -14.036 4.365 1.00 97.50 98 GLN A O 1
ATOM 731 N N . GLN A 1 99 ? 4.405 -12.380 4.492 1.00 97.94 99 GLN A N 1
ATOM 732 C CA . GLN A 1 99 ? 3.779 -12.632 3.197 1.00 97.94 99 GLN A CA 1
ATOM 733 C C . GLN A 1 99 ? 4.465 -11.885 2.048 1.00 97.94 99 GLN A C 1
ATOM 735 O O . GLN A 1 99 ? 4.319 -12.260 0.886 1.00 97.94 99 GLN A O 1
ATOM 740 N N . TRP A 1 100 ? 5.265 -10.861 2.363 1.00 97.44 100 TRP A N 1
ATOM 741 C CA . TRP A 1 100 ? 6.030 -10.122 1.365 1.00 97.44 100 TRP A CA 1
ATOM 742 C C . TRP A 1 100 ? 7.156 -10.980 0.786 1.00 97.44 100 TRP A C 1
ATOM 744 O O . TRP A 1 100 ? 8.063 -11.434 1.489 1.00 97.44 100 TRP A O 1
ATOM 754 N N . LYS A 1 101 ? 7.135 -11.145 -0.534 1.00 97.75 101 LYS A N 1
ATOM 755 C CA . LYS A 1 101 ? 8.104 -11.924 -1.307 1.00 97.75 101 LYS A CA 1
ATOM 756 C C . LYS A 1 101 ? 9.032 -10.976 -2.059 1.00 97.75 101 LYS A C 1
ATOM 758 O O . LYS A 1 101 ? 8.614 -9.947 -2.591 1.00 97.75 101 LYS A O 1
ATOM 763 N N . LEU A 1 102 ? 10.323 -11.300 -2.089 1.00 97.19 102 LEU A N 1
ATOM 764 C CA . LEU A 1 102 ? 11.302 -10.488 -2.808 1.00 97.19 102 LEU A CA 1
ATOM 765 C C . LEU A 1 102 ? 11.039 -10.595 -4.316 1.00 97.19 102 LEU A C 1
ATOM 767 O O . LEU A 1 102 ? 11.101 -11.694 -4.860 1.00 97.19 102 LEU A O 1
ATOM 771 N N . HIS A 1 103 ? 10.792 -9.465 -4.984 1.00 94.31 103 HIS A N 1
ATOM 772 C CA . HIS A 1 103 ? 10.664 -9.417 -6.440 1.00 94.31 103 HIS A CA 1
ATOM 773 C C . HIS A 1 103 ? 12.039 -9.262 -7.099 1.00 94.31 103 HIS A C 1
ATOM 775 O O . HIS A 1 103 ? 12.449 -10.082 -7.916 1.00 94.31 103 HIS A O 1
ATOM 781 N N . VAL A 1 104 ? 12.777 -8.210 -6.722 1.00 93.56 104 VAL A N 1
ATOM 782 C CA . VAL A 1 104 ? 14.082 -7.886 -7.317 1.00 93.56 104 VAL A CA 1
ATOM 783 C C . VAL A 1 104 ? 14.941 -7.035 -6.375 1.00 93.56 104 VAL A C 1
ATOM 785 O O . VAL A 1 104 ? 14.416 -6.341 -5.502 1.00 93.56 104 VAL A O 1
ATOM 788 N N . ARG A 1 105 ? 16.264 -7.092 -6.561 1.00 84.00 105 ARG A N 1
ATOM 789 C CA . ARG A 1 105 ? 17.281 -6.241 -5.919 1.00 84.00 105 ARG A CA 1
ATOM 790 C C . ARG A 1 105 ? 18.040 -5.417 -6.955 1.00 84.00 105 ARG A C 1
ATOM 792 O O . ARG A 1 105 ? 18.122 -5.852 -8.129 1.00 84.00 105 ARG A O 1
#

Foldseek 3Di:
DDDDDDPDDQAPDDDQQDKFAPPRGAAKDFPDDCLLPPQCCDPVVSVHPHPDFDWD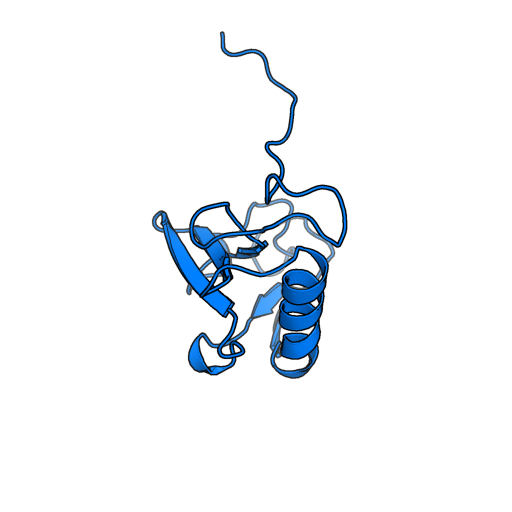ADQVLQDPQWHWDDPDNTMIHTGGPGMDGNNVRVVSVVVSVVRIDTDGD

Secondary structure (DSSP, 8-state):
-PPP--PPPSSS--STTSEE-TTS--EEE--S-GGGS-TTTSBGGGT--B-SPEEE--GGGS-TTEEEEEEETTEEEEEESS-EEHHHHHHHHHHGGGT-EEEE-

Radius of gyration: 14.83 Å; Cα contacts (8 Å, |Δi|>4): 185; chains: 1; bounding box: 32×41×34 Å

Mean predicted aligned error: 4.68 Å

Sequence (105 aa):
MRPGTSASPDVLAVNPTDSVCPGDGGMSVAPDDPGGLPRHRRPASLGGIGRDPVWYIEEDDLAPDLEFRQDSAVHGVIEPSRPMTLQEFQDALAGTRQQWKLHVR

Nearest PDB structures (foldseek):
  1vhk-assembly3_A  TM=2.111E-01  e=1.121E+00  Bacillus subtilis
  1q5v-assembly1_D  TM=3.428E-01  e=5.105E+00  Escherichia coli
  3eqq-assembly1_A  TM=3.783E-01  e=8.649E+00  Pseudomonas putida

pLDDT: mean 92.59, std 12.75, range [37.41, 98.5]